Protein AF-A0A484HIN2-F1 (afdb_monomer_lite)

Foldseek 3Di:
DQFDPVNQVVVLVVCPPVLPQWDWDDDPDGTDTDHDDDPPCVPQPCNVVVVVVPCPDDPDPDPPPDD

Radius of gyration: 20.89 Å; chains: 1; bounding box: 37×36×54 Å

Structure (mmCIF, N/CA/C/O backbone):
data_AF-A0A484HIN2-F1
#
_entry.id   AF-A0A484HIN2-F1
#
loop_
_atom_site.group_PDB
_atom_site.id
_atom_site.type_symbol
_atom_site.label_atom_id
_atom_site.label_alt_id
_atom_site.label_comp_id
_atom_site.label_asym_id
_atom_site.label_entity_id
_atom_site.label_seq_id
_atom_site.pdbx_PDB_ins_code
_atom_site.Cartn_x
_atom_site.Cartn_y
_atom_site.Cartn_z
_atom_site.occupancy
_atom_site.B_iso_or_equiv
_atom_site.auth_seq_id
_atom_site.auth_comp_id
_atom_site.auth_asym_id
_atom_site.auth_atom_id
_atom_site.pdbx_PDB_model_num
ATOM 1 N N . MET A 1 1 ? -17.857 8.813 12.612 1.00 50.53 1 MET A N 1
ATOM 2 C CA . MET A 1 1 ? -17.169 9.528 11.513 1.00 50.53 1 MET A CA 1
ATOM 3 C C . MET A 1 1 ? -16.682 8.511 10.496 1.00 50.53 1 MET A C 1
ATOM 5 O O . MET A 1 1 ? -16.016 7.554 10.876 1.00 50.53 1 MET A O 1
ATOM 9 N N . VAL A 1 2 ? -17.063 8.671 9.231 1.00 57.34 2 VAL A N 1
ATOM 10 C CA . VAL A 1 2 ? -16.634 7.795 8.132 1.00 57.34 2 VAL A CA 1
ATOM 11 C C . VAL A 1 2 ? -15.217 8.236 7.744 1.00 57.34 2 VAL A C 1
ATOM 13 O O . VAL A 1 2 ? -15.044 9.383 7.355 1.00 57.34 2 VAL A O 1
ATOM 16 N N . GLY A 1 3 ? -14.198 7.391 7.947 1.00 63.88 3 GLY A N 1
ATOM 17 C CA . GLY A 1 3 ? -12.789 7.730 7.647 1.00 63.88 3 GLY A CA 1
ATOM 18 C C . GLY A 1 3 ? -11.816 7.775 8.836 1.00 63.88 3 GLY A C 1
ATOM 19 O O . GLY A 1 3 ? -10.657 8.143 8.664 1.00 63.88 3 GLY A O 1
ATOM 20 N N . GLY A 1 4 ? -12.255 7.389 10.039 1.00 83.06 4 GLY A N 1
ATOM 21 C CA . GLY A 1 4 ? -11.355 7.217 11.187 1.00 83.06 4 GLY A CA 1
ATOM 22 C C . GLY A 1 4 ? -10.425 6.001 11.055 1.00 83.06 4 GLY A C 1
ATOM 23 O O . GLY A 1 4 ? -10.611 5.144 10.189 1.00 83.06 4 GLY A O 1
ATOM 24 N N . LYS A 1 5 ? -9.452 5.884 11.964 1.00 87.44 5 LYS A N 1
ATOM 25 C CA . LYS A 1 5 ? -8.464 4.789 11.979 1.00 87.44 5 LYS A CA 1
ATOM 26 C C . LYS A 1 5 ? -9.113 3.404 11.945 1.00 87.44 5 LYS A C 1
ATOM 28 O O . LYS A 1 5 ? -8.778 2.592 11.091 1.00 87.44 5 LYS A O 1
ATOM 33 N N . GLU A 1 6 ? -10.114 3.175 12.792 1.00 89.31 6 GLU A N 1
ATOM 34 C CA . GLU A 1 6 ? -10.848 1.902 12.850 1.00 89.31 6 GLU A CA 1
ATOM 35 C C . GLU A 1 6 ? -11.583 1.557 11.548 1.00 89.31 6 GLU A C 1
ATOM 37 O O . GLU A 1 6 ? -11.863 0.390 11.261 1.00 89.31 6 GLU A O 1
ATOM 42 N N . PHE A 1 7 ? -11.975 2.569 10.770 1.00 89.94 7 PHE A N 1
ATOM 43 C CA . PHE A 1 7 ? -12.574 2.348 9.460 1.00 89.94 7 PHE A CA 1
ATOM 44 C C . PHE A 1 7 ? -11.504 1.872 8.475 1.00 89.94 7 PHE A C 1
ATOM 46 O O . PHE A 1 7 ? -11.704 0.853 7.816 1.00 89.94 7 PHE A O 1
ATOM 53 N N . ALA A 1 8 ? -10.347 2.539 8.435 1.00 89.94 8 ALA A N 1
ATOM 54 C CA . ALA A 1 8 ? -9.217 2.127 7.605 1.00 89.94 8 ALA A CA 1
ATOM 55 C C . ALA A 1 8 ? -8.705 0.721 7.977 1.00 89.94 8 ALA A C 1
ATOM 57 O O . ALA A 1 8 ? -8.424 -0.085 7.092 1.00 89.94 8 ALA A O 1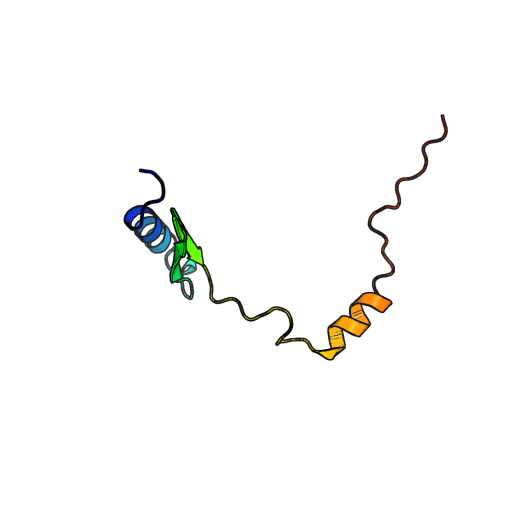
ATOM 58 N N . GLU A 1 9 ? -8.660 0.379 9.266 1.00 91.94 9 GLU A N 1
ATOM 59 C CA . GLU A 1 9 ? -8.291 -0.961 9.745 1.00 91.94 9 GLU A CA 1
ATOM 60 C C . GLU A 1 9 ? -9.294 -2.026 9.302 1.00 91.94 9 GLU A C 1
ATOM 62 O O . GLU A 1 9 ? -8.895 -3.053 8.748 1.00 91.94 9 GLU A O 1
ATOM 67 N N . ARG A 1 10 ? -10.600 -1.764 9.444 1.00 93.44 10 ARG A N 1
ATOM 68 C CA . ARG A 1 10 ? -11.644 -2.673 8.940 1.00 93.44 10 ARG A CA 1
ATOM 69 C C . ARG A 1 10 ? -11.578 -2.859 7.431 1.00 93.44 10 ARG A C 1
ATOM 71 O O . ARG A 1 10 ? -11.747 -3.979 6.956 1.00 93.44 10 ARG A O 1
ATOM 78 N N . VAL A 1 11 ? -11.352 -1.788 6.671 1.00 92.94 11 VAL A N 1
ATOM 79 C CA . VAL A 1 11 ? -11.214 -1.869 5.209 1.00 92.94 11 VAL A CA 1
ATOM 80 C C . VAL A 1 11 ? -9.975 -2.682 4.839 1.00 92.94 11 VAL A C 1
ATOM 82 O O . VAL A 1 11 ? -10.073 -3.587 4.012 1.00 92.94 11 VAL A O 1
ATOM 85 N N . LYS A 1 12 ? -8.833 -2.438 5.491 1.00 91.75 12 LYS A N 1
ATOM 86 C CA . LYS A 1 12 ? -7.603 -3.208 5.273 1.00 91.75 12 LYS A CA 1
ATOM 87 C C . LYS A 1 12 ? -7.795 -4.692 5.592 1.00 91.75 12 LYS A C 1
ATOM 89 O O . LYS A 1 12 ? -7.365 -5.535 4.812 1.00 91.75 12 LYS A O 1
ATOM 94 N N . PHE A 1 13 ? -8.484 -5.011 6.686 1.00 93.38 13 PHE A N 1
ATOM 95 C CA . PHE A 1 13 ? -8.819 -6.390 7.044 1.00 93.38 13 PHE A CA 1
ATOM 96 C C . PHE A 1 13 ? -9.702 -7.057 5.980 1.00 93.38 13 PHE A C 1
ATOM 98 O O . PHE A 1 13 ? -9.391 -8.152 5.520 1.00 93.38 13 PHE A O 1
ATOM 105 N N . LYS A 1 14 ? -10.754 -6.369 5.513 1.00 95.19 14 LYS A N 1
ATOM 106 C CA . LYS A 1 14 ? -11.644 -6.867 4.446 1.00 95.19 14 LYS A CA 1
ATOM 107 C C . LYS A 1 14 ? -10.935 -7.067 3.104 1.00 95.19 14 LYS A C 1
ATOM 109 O O . LYS A 1 14 ? -11.342 -7.928 2.332 1.00 95.19 14 LYS A O 1
ATOM 114 N N . LEU A 1 15 ? -9.888 -6.292 2.819 1.00 93.56 15 LEU A N 1
ATOM 115 C CA . LEU A 1 15 ? -9.064 -6.460 1.617 1.00 93.56 15 LEU A CA 1
ATOM 116 C C . LEU A 1 15 ? -8.210 -7.740 1.656 1.00 93.56 15 LEU A C 1
ATOM 118 O O . LEU A 1 15 ? -7.793 -8.217 0.597 1.00 93.56 15 LEU A O 1
ATOM 122 N N . GLY A 1 16 ? -7.960 -8.307 2.842 1.00 92.69 16 GLY A N 1
ATOM 123 C CA . GLY A 1 16 ? -7.247 -9.572 3.015 1.00 92.69 16 GLY A CA 1
ATOM 124 C C . GLY A 1 16 ? -5.896 -9.583 2.297 1.00 92.69 16 GLY A C 1
ATOM 125 O O . GLY A 1 16 ? -5.087 -8.667 2.451 1.00 92.69 16 GLY A O 1
ATOM 126 N N . ALA A 1 17 ? -5.673 -10.593 1.451 1.00 93.19 17 ALA A N 1
ATOM 127 C CA . ALA A 1 17 ? -4.433 -10.740 0.687 1.00 93.19 17 ALA A CA 1
ATOM 128 C C . ALA A 1 17 ? -4.125 -9.541 -0.234 1.00 93.19 17 ALA A C 1
ATOM 130 O O . ALA A 1 17 ? -2.961 -9.223 -0.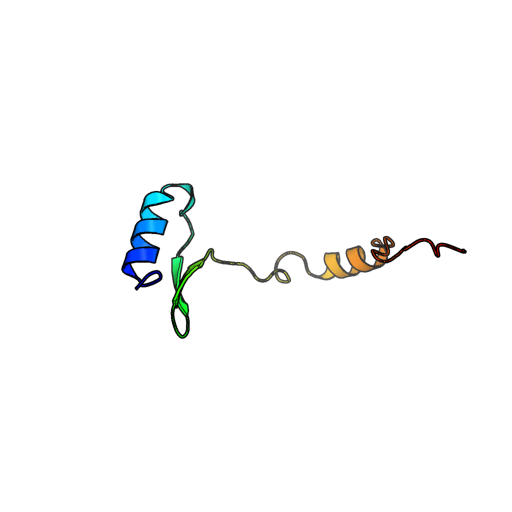456 1.00 93.19 17 ALA A O 1
ATOM 131 N N . LYS A 1 18 ? -5.142 -8.810 -0.720 1.00 89.00 18 LYS A N 1
ATOM 132 C CA . LYS A 1 18 ? -4.936 -7.607 -1.551 1.00 89.00 18 LYS A CA 1
ATOM 133 C C . LYS A 1 18 ? -4.365 -6.427 -0.760 1.00 89.00 18 LYS A C 1
ATOM 135 O O . LYS A 1 18 ? -3.979 -5.433 -1.363 1.00 89.00 18 LYS A O 1
ATOM 140 N N . ALA A 1 19 ? -4.367 -6.489 0.570 1.00 90.62 19 ALA A N 1
ATOM 141 C CA . ALA A 1 19 ? -3.827 -5.449 1.442 1.00 90.62 19 ALA A CA 1
ATOM 142 C C . ALA A 1 19 ? -2.390 -5.734 1.912 1.00 90.62 19 ALA A C 1
ATOM 144 O O . ALA A 1 19 ? -1.821 -4.908 2.630 1.00 90.62 19 ALA A O 1
ATOM 145 N N . ILE A 1 20 ? -1.807 -6.880 1.538 1.00 89.06 20 ILE A N 1
ATOM 146 C CA . ILE A 1 20 ? -0.410 -7.212 1.843 1.00 89.06 20 ILE A CA 1
ATOM 147 C C . ILE A 1 20 ? 0.499 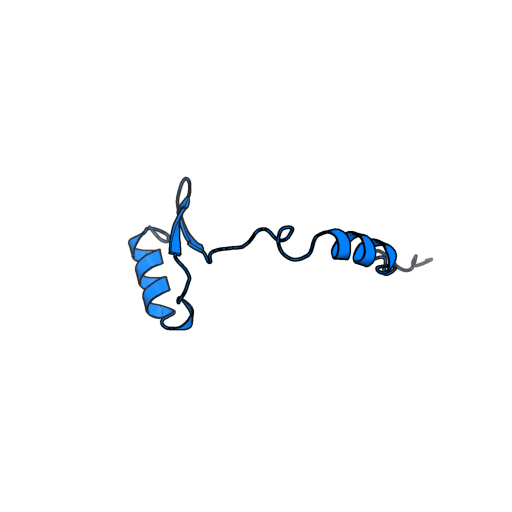-6.121 1.258 1.00 89.06 20 ILE A C 1
ATOM 149 O O . ILE A 1 20 ? 0.247 -5.620 0.168 1.00 89.06 20 ILE A O 1
ATOM 153 N N . GLY A 1 21 ? 1.506 -5.693 2.023 1.00 87.88 21 GLY A N 1
ATOM 154 C CA . GLY A 1 21 ? 2.407 -4.595 1.644 1.00 87.88 21 GLY A CA 1
ATOM 155 C C . GLY A 1 21 ? 1.847 -3.185 1.872 1.00 87.88 21 GLY A C 1
ATOM 156 O O . GLY A 1 21 ? 2.609 -2.223 1.913 1.00 87.88 21 GLY A O 1
ATOM 157 N N . ARG A 1 22 ? 0.538 -3.032 2.116 1.00 91.19 22 ARG A N 1
ATOM 158 C CA . ARG A 1 22 ? -0.074 -1.721 2.375 1.00 91.19 22 ARG A CA 1
ATOM 159 C C . ARG A 1 22 ? -0.054 -1.372 3.860 1.00 91.19 22 ARG A C 1
ATOM 161 O O . ARG A 1 22 ? -0.341 -2.212 4.716 1.00 91.19 22 ARG A O 1
ATOM 168 N N . LYS A 1 23 ? 0.242 -0.121 4.196 1.00 91.50 23 LYS A N 1
ATOM 169 C CA . LYS A 1 23 ? 0.290 0.441 5.554 1.00 91.50 23 LYS A CA 1
ATOM 170 C C . LYS A 1 23 ? -0.826 1.473 5.727 1.00 91.50 23 LYS A C 1
ATOM 172 O O . LYS A 1 23 ? -1.280 2.078 4.760 1.00 91.50 23 LYS A O 1
ATOM 177 N N . ILE A 1 24 ? -1.299 1.637 6.962 1.00 91.06 24 ILE A N 1
ATOM 178 C CA . ILE A 1 24 ? -2.236 2.714 7.295 1.00 91.06 24 ILE A CA 1
ATOM 179 C C . ILE A 1 24 ? -1.400 3.930 7.668 1.00 91.06 24 ILE A C 1
ATOM 181 O O . ILE A 1 24 ? -0.562 3.839 8.563 1.00 91.06 24 ILE A O 1
ATOM 185 N N . VAL A 1 25 ? -1.626 5.042 6.982 1.00 90.81 25 VAL A N 1
ATOM 186 C CA . VAL A 1 25 ? -0.898 6.295 7.176 1.00 90.81 25 VAL A CA 1
ATOM 187 C C . VAL A 1 25 ? -1.878 7.351 7.663 1.00 90.81 25 VAL A C 1
ATOM 189 O O . VAL A 1 25 ? -2.960 7.511 7.095 1.00 90.81 25 VAL A O 1
ATOM 192 N N . ALA A 1 26 ? -1.506 8.054 8.731 1.00 88.62 26 ALA A N 1
ATOM 193 C CA . ALA A 1 26 ? -2.239 9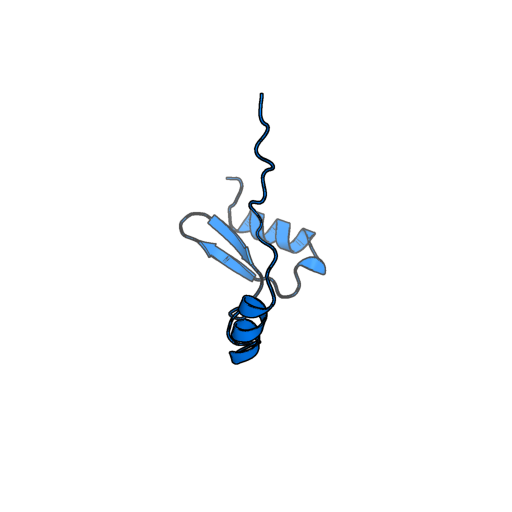.223 9.191 1.00 88.62 26 ALA A CA 1
ATOM 194 C C . ALA A 1 26 ? -1.843 10.435 8.336 1.00 88.62 26 ALA A C 1
ATOM 196 O O . ALA A 1 26 ? -0.661 10.748 8.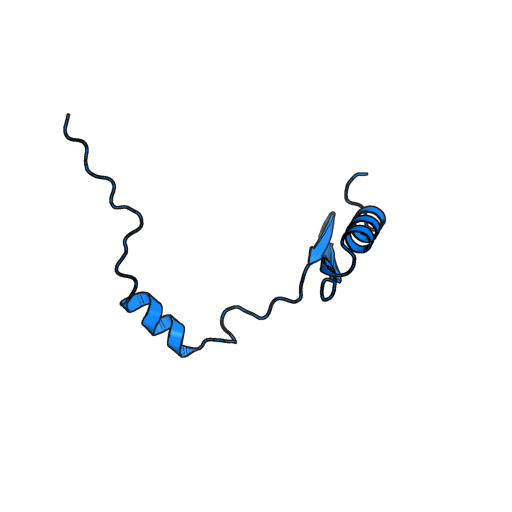201 1.00 88.62 26 ALA A O 1
ATOM 197 N N . ASN A 1 27 ? -2.836 11.108 7.770 1.00 82.75 27 ASN A N 1
ATOM 198 C CA . ASN A 1 27 ? -2.710 12.395 7.095 1.00 82.75 27 ASN A CA 1
ATOM 199 C C . ASN A 1 27 ? -3.460 13.456 7.922 1.00 82.75 27 ASN A C 1
ATOM 201 O O . ASN A 1 27 ? -4.189 13.099 8.847 1.00 82.75 27 ASN A O 1
ATOM 205 N N . LYS A 1 28 ? -3.295 14.749 7.605 1.00 81.69 28 LYS A N 1
ATOM 206 C CA . LYS A 1 28 ? -3.752 15.901 8.412 1.00 81.69 28 LYS A CA 1
ATOM 207 C C . LYS A 1 28 ? -5.100 15.689 9.114 1.00 81.69 28 LYS A C 1
ATOM 209 O O . LYS A 1 28 ? -5.184 15.968 10.301 1.00 81.69 28 LYS A O 1
ATOM 214 N N . ASN A 1 29 ? -6.104 15.157 8.408 1.00 81.62 29 ASN A N 1
ATOM 215 C CA . ASN A 1 29 ? -7.448 14.912 8.945 1.00 81.62 29 ASN A CA 1
ATOM 216 C C . ASN A 1 29 ? -8.009 13.506 8.628 1.00 81.62 29 ASN A C 1
ATOM 218 O O . ASN A 1 29 ? -9.218 13.297 8.733 1.00 81.62 29 ASN A O 1
ATOM 222 N N . SER A 1 30 ? -7.192 12.548 8.180 1.00 84.31 30 SER A N 1
ATOM 223 C CA . SER A 1 30 ? -7.693 11.264 7.656 1.00 84.31 30 SER A CA 1
ATOM 224 C C . SER A 1 30 ? -6.712 10.105 7.831 1.00 84.31 30 SER A C 1
ATOM 226 O O . SER A 1 30 ? -5.529 10.298 8.103 1.00 84.31 30 SER A O 1
ATOM 228 N N . PHE A 1 31 ? -7.220 8.883 7.658 1.00 88.88 31 PHE A N 1
ATOM 229 C CA . PHE A 1 31 ? -6.413 7.668 7.577 1.00 88.88 31 PHE A CA 1
ATOM 230 C C . PHE A 1 31 ? -6.513 7.070 6.178 1.00 88.88 31 PHE A C 1
ATOM 232 O O . PHE A 1 31 ? -7.609 6.829 5.670 1.00 88.88 31 PHE A O 1
ATOM 239 N N . GLU A 1 32 ? -5.364 6.803 5.571 1.00 90.19 32 GLU A N 1
ATOM 240 C CA . GLU A 1 32 ? -5.254 6.264 4.217 1.00 90.19 32 GLU A CA 1
ATOM 241 C C . GLU A 1 32 ? -4.561 4.899 4.244 1.00 90.19 32 GLU A C 1
ATOM 243 O O . GLU A 1 32 ? -3.665 4.666 5.053 1.00 90.19 32 GLU A O 1
ATOM 248 N N . ILE A 1 33 ? -4.952 3.994 3.345 1.00 90.69 33 ILE A N 1
ATOM 249 C CA . ILE A 1 33 ? -4.250 2.726 3.112 1.00 90.69 33 ILE A CA 1
ATOM 250 C C . ILE A 1 33 ? -3.332 2.942 1.908 1.00 90.69 33 ILE A C 1
ATOM 252 O O . ILE A 1 33 ? -3.823 3.070 0.789 1.00 90.69 33 ILE A O 1
ATOM 256 N N . ARG A 1 34 ? -2.016 2.992 2.128 1.00 89.69 34 ARG A N 1
ATOM 257 C CA . ARG A 1 34 ? -1.016 3.229 1.075 1.00 89.69 34 ARG A CA 1
ATOM 258 C C . ARG A 1 34 ? -0.031 2.085 0.958 1.00 89.69 34 ARG A C 1
ATOM 260 O O . ARG A 1 34 ? 0.296 1.435 1.944 1.00 89.69 34 ARG A O 1
ATOM 267 N N . GLU A 1 35 ? 0.443 1.860 -0.253 1.00 88.81 35 GLU A N 1
ATOM 268 C CA . GLU A 1 35 ? 1.577 0.988 -0.534 1.00 88.81 35 GLU A CA 1
ATOM 269 C C . GLU A 1 35 ? 2.875 1.794 -0.457 1.00 88.81 35 GLU A C 1
ATOM 271 O O . GLU A 1 35 ? 2.861 3.015 -0.631 1.00 88.81 35 GLU A O 1
ATOM 276 N N . GLU A 1 36 ? 3.980 1.126 -0.147 1.00 81.12 36 GLU A N 1
ATOM 277 C CA . GLU A 1 36 ? 5.298 1.747 -0.203 1.00 81.12 36 GLU A CA 1
ATOM 278 C C . GLU A 1 36 ? 5.643 1.990 -1.673 1.00 81.12 36 GLU A C 1
ATOM 280 O O . GLU A 1 36 ? 5.758 1.050 -2.456 1.00 81.12 36 GLU A O 1
ATOM 285 N N . GLN A 1 37 ? 5.692 3.261 -2.067 1.00 74.69 37 GLN A N 1
ATOM 286 C CA . GLN A 1 37 ? 5.962 3.650 -3.442 1.00 74.69 37 GLN A CA 1
ATOM 287 C C . GLN A 1 37 ? 7.426 4.058 -3.555 1.00 74.69 37 GLN A C 1
ATOM 289 O O . GLN A 1 37 ? 7.828 5.082 -3.003 1.00 74.69 37 GLN A O 1
ATOM 294 N N . GLU A 1 38 ? 8.200 3.277 -4.303 1.00 70.75 38 GLU A N 1
ATOM 295 C CA . GLU A 1 38 ? 9.517 3.709 -4.760 1.00 70.75 38 GLU A CA 1
ATOM 296 C C . GLU A 1 38 ? 9.365 4.964 -5.632 1.00 70.75 38 GLU A C 1
ATOM 298 O O . GLU A 1 38 ? 8.442 5.029 -6.460 1.00 70.75 38 GLU A O 1
ATOM 303 N N . PRO A 1 39 ? 10.240 5.974 -5.472 1.00 69.25 39 PRO A N 1
ATOM 304 C CA . PRO A 1 39 ? 10.252 7.119 -6.363 1.00 69.25 39 PRO A CA 1
ATOM 305 C C . PRO A 1 39 ? 10.303 6.644 -7.816 1.00 69.25 39 PRO A C 1
ATOM 307 O O . PRO A 1 39 ? 11.097 5.787 -8.197 1.00 69.25 39 PRO A O 1
ATOM 310 N N . TYR A 1 40 ? 9.450 7.220 -8.659 1.00 59.28 40 TYR A N 1
ATOM 311 C CA . TYR A 1 40 ? 9.356 6.824 -10.065 1.00 59.28 40 TYR A CA 1
ATOM 312 C C . TYR A 1 40 ? 10.694 7.000 -10.813 1.00 59.28 40 TYR A C 1
ATOM 314 O O . TYR A 1 40 ? 10.903 6.399 -11.867 1.00 59.28 40 TYR A O 1
ATOM 322 N N . ASP A 1 41 ? 11.597 7.824 -10.283 1.00 58.53 41 ASP A N 1
ATOM 323 C CA . ASP A 1 41 ? 12.864 8.195 -10.910 1.00 58.53 41 ASP A CA 1
ATOM 324 C C . ASP A 1 41 ? 14.059 7.343 -10.470 1.00 58.53 41 ASP A C 1
ATOM 326 O O . ASP A 1 41 ? 15.048 7.287 -11.197 1.00 58.53 41 ASP A O 1
ATOM 330 N N . THR A 1 42 ? 13.981 6.626 -9.345 1.00 60.16 42 THR A N 1
ATOM 331 C CA . THR A 1 42 ? 15.091 5.776 -8.875 1.00 60.16 42 THR A CA 1
ATOM 332 C C . THR A 1 42 ? 15.254 4.494 -9.690 1.00 60.16 42 THR A C 1
ATOM 334 O O . THR A 1 42 ? 16.338 3.920 -9.691 1.00 60.16 42 THR A O 1
ATOM 337 N N . VAL A 1 43 ? 14.222 4.056 -10.422 1.00 56.41 43 VAL A N 1
ATOM 338 C CA . VAL A 1 43 ? 14.229 2.767 -11.142 1.00 56.41 43 VAL A CA 1
ATOM 339 C C . VAL A 1 43 ? 14.701 2.883 -12.601 1.00 56.41 43 VAL A C 1
ATOM 341 O O . VAL A 1 43 ? 15.153 1.895 -13.166 1.00 56.41 43 VAL A O 1
ATOM 344 N N . LEU A 1 44 ? 14.627 4.065 -13.230 1.00 55.00 44 LEU A N 1
ATOM 345 C CA . LEU A 1 44 ? 14.755 4.200 -14.698 1.00 55.00 44 LEU A CA 1
ATOM 346 C C . LEU A 1 44 ? 15.615 5.385 -15.177 1.00 55.00 44 LEU A C 1
ATOM 348 O O . LEU A 1 44 ? 15.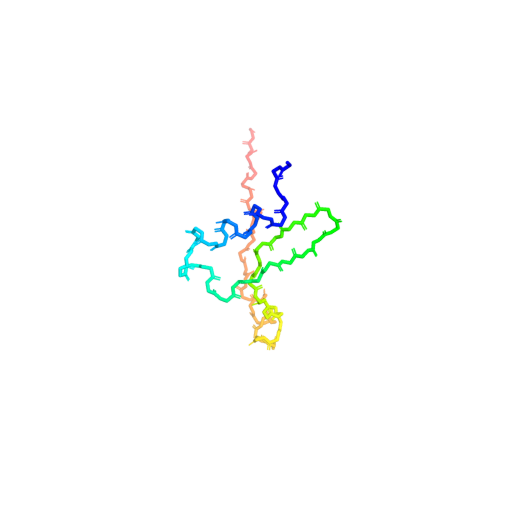362 5.897 -16.265 1.00 55.00 44 LEU A O 1
ATOM 352 N N . GLY A 1 45 ? 16.603 5.820 -14.383 1.00 64.38 45 GLY A N 1
ATOM 353 C CA . GLY A 1 45 ? 17.574 6.900 -14.663 1.00 64.38 45 GLY A CA 1
ATOM 354 C C . GLY A 1 45 ? 17.517 7.578 -16.051 1.00 64.38 45 GLY A C 1
ATOM 355 O O . GLY A 1 45 ? 16.578 8.305 -16.371 1.00 64.38 45 GLY A O 1
ATOM 356 N N . ALA A 1 46 ? 18.550 7.388 -16.880 1.00 56.66 46 ALA A N 1
ATOM 357 C CA . ALA A 1 46 ? 18.673 8.022 -18.201 1.00 56.66 46 ALA A CA 1
ATOM 358 C C . ALA A 1 46 ? 17.692 7.482 -19.268 1.00 56.66 46 ALA A C 1
ATOM 360 O O . ALA A 1 46 ? 17.556 8.076 -20.338 1.00 56.66 46 ALA A O 1
ATOM 361 N N . GLU A 1 47 ? 16.984 6.380 -19.002 1.00 55.34 47 GLU A N 1
ATOM 362 C CA . GLU A 1 47 ? 16.105 5.725 -19.982 1.00 55.34 47 GLU A CA 1
ATOM 363 C C . GLU A 1 47 ? 14.826 6.530 -20.256 1.00 55.34 47 GLU A C 1
ATOM 365 O O . GLU A 1 47 ? 14.327 6.553 -21.385 1.00 55.34 47 GLU A O 1
ATOM 370 N N . LYS A 1 48 ? 14.335 7.299 -19.273 1.00 54.50 48 LYS A N 1
ATOM 371 C CA . LYS A 1 48 ? 13.215 8.235 -19.490 1.00 54.50 48 LYS A CA 1
ATOM 372 C C . LYS A 1 48 ? 13.553 9.415 -20.391 1.00 54.50 48 LYS A C 1
ATOM 374 O O . LYS A 1 48 ? 12.665 9.889 -21.101 1.00 54.50 48 LYS A O 1
ATOM 379 N N . ALA A 1 49 ? 14.807 9.872 -20.412 1.00 55.34 49 ALA A N 1
ATOM 380 C CA . ALA A 1 49 ? 15.225 10.930 -21.336 1.00 55.34 49 ALA A CA 1
ATOM 381 C C . ALA A 1 49 ? 15.034 10.497 -22.801 1.00 55.34 49 ALA A C 1
ATOM 383 O O . ALA A 1 49 ? 14.768 11.325 -23.667 1.00 55.34 49 ALA A O 1
ATOM 384 N N . PHE A 1 50 ? 15.102 9.189 -23.065 1.00 53.03 50 PHE A N 1
ATOM 385 C CA . PHE A 1 50 ? 14.886 8.603 -24.386 1.00 53.03 50 PHE A CA 1
ATOM 386 C C . PHE A 1 50 ? 13.406 8.329 -24.707 1.00 53.03 50 PHE A C 1
ATOM 388 O O . PHE A 1 50 ? 13.021 8.279 -25.876 1.00 53.03 50 PHE A O 1
ATOM 395 N N . LEU A 1 51 ? 12.552 8.161 -23.690 1.00 57.00 51 LEU A N 1
ATOM 396 C CA . LEU A 1 51 ? 11.104 8.033 -23.887 1.00 57.00 51 LEU A CA 1
ATOM 397 C C . LEU A 1 51 ? 10.473 9.359 -24.334 1.00 57.00 51 LEU A C 1
ATOM 399 O O . LEU A 1 51 ? 9.534 9.336 -25.129 1.00 57.00 51 LEU A O 1
ATOM 403 N N . SER A 1 52 ? 10.997 10.506 -23.884 1.00 57.44 52 SER A N 1
ATOM 404 C CA . SER A 1 52 ? 10.480 11.818 -24.303 1.00 57.44 52 SER A CA 1
ATOM 405 C C . SER A 1 52 ? 10.732 12.097 -25.789 1.00 57.44 52 SER A C 1
ATOM 407 O O . SER A 1 52 ? 9.851 12.626 -26.461 1.00 57.44 52 SER A O 1
ATOM 409 N N . SER A 1 53 ? 11.883 11.682 -26.329 1.00 57.25 53 SER A N 1
ATOM 410 C CA . SER A 1 53 ? 12.236 11.901 -27.738 1.00 57.25 53 SER A CA 1
ATOM 411 C C . SER A 1 53 ? 11.504 10.963 -28.703 1.00 57.25 53 SER A C 1
ATOM 413 O O . SER A 1 53 ? 11.304 11.321 -29.862 1.00 57.25 53 SER A O 1
ATOM 415 N N . LYS A 1 54 ? 11.062 9.783 -28.240 1.00 56.16 54 LYS A N 1
ATOM 416 C CA . LYS A 1 54 ? 10.253 8.838 -29.035 1.00 56.16 54 LYS A CA 1
ATOM 417 C C . LYS A 1 54 ? 8.744 9.042 -28.915 1.00 56.16 54 LYS A C 1
ATOM 419 O O . LYS A 1 54 ? 8.002 8.524 -29.749 1.00 56.16 54 LYS A O 1
ATOM 424 N N . ASN A 1 55 ? 8.266 9.775 -27.912 1.00 55.94 55 ASN A N 1
ATOM 425 C CA . ASN A 1 55 ? 6.842 10.048 -27.756 1.00 55.94 55 ASN A CA 1
ATOM 426 C C . ASN A 1 55 ? 6.412 11.227 -28.646 1.00 55.94 55 ASN A C 1
ATOM 428 O O . ASN A 1 55 ? 6.136 12.323 -28.172 1.00 55.94 55 ASN A O 1
ATOM 432 N N . MET A 1 56 ? 6.373 10.995 -29.961 1.00 59.56 56 MET A N 1
ATOM 433 C CA . MET A 1 56 ? 5.893 11.973 -30.951 1.00 59.56 56 MET A CA 1
ATOM 434 C C . MET A 1 56 ? 4.356 12.080 -30.988 1.00 59.56 56 MET A C 1
ATOM 436 O O . MET A 1 56 ? 3.805 12.818 -31.805 1.00 59.56 56 MET A O 1
ATOM 440 N N . TYR A 1 57 ? 3.648 11.342 -30.127 1.00 61.19 57 TYR A N 1
ATOM 441 C CA . TYR A 1 57 ? 2.193 11.380 -30.055 1.00 61.19 57 TYR A CA 1
ATOM 442 C C . TYR A 1 57 ? 1.740 12.604 -29.259 1.00 61.19 57 TYR A C 1
ATOM 444 O O . TYR A 1 57 ? 1.773 12.645 -28.030 1.00 61.19 57 TYR A O 1
ATOM 452 N N . LEU A 1 58 ? 1.308 13.627 -29.992 1.00 63.81 58 LEU A N 1
ATOM 453 C CA . LEU A 1 58 ? 0.655 14.801 -29.431 1.00 63.81 58 LEU A CA 1
ATOM 454 C C . LEU A 1 58 ? -0.776 14.426 -29.018 1.00 63.81 58 LEU A C 1
ATOM 456 O O . LEU A 1 58 ? -1.599 14.083 -29.860 1.00 63.81 58 LEU A O 1
ATOM 460 N N . TRP A 1 59 ? -1.102 14.551 -27.731 1.00 63.28 59 TRP A N 1
ATOM 461 C CA . TRP A 1 59 ? -2.448 14.282 -27.196 1.00 63.28 59 TRP A CA 1
ATOM 462 C C . TRP A 1 59 ? -3.508 15.336 -27.585 1.00 63.28 59 TRP A C 1
ATOM 464 O O . TRP A 1 59 ? -4.663 15.206 -27.201 1.00 63.28 59 TRP A O 1
ATOM 474 N N . ASN A 1 60 ? -3.135 16.364 -28.359 1.00 61.28 60 ASN A N 1
ATOM 475 C CA . ASN A 1 60 ? -3.980 17.515 -28.705 1.00 61.28 60 ASN A CA 1
ATOM 476 C C . ASN A 1 60 ? -4.121 17.734 -30.223 1.00 61.28 60 ASN A C 1
ATOM 478 O O . ASN A 1 60 ? -4.059 18.869 -30.696 1.00 61.28 60 ASN A O 1
ATOM 482 N N . VAL A 1 61 ? -4.323 16.677 -31.013 1.00 62.72 61 VAL A N 1
ATOM 483 C CA . VAL A 1 61 ? -4.725 16.840 -32.422 1.00 62.72 61 VAL A CA 1
ATOM 484 C C . VAL A 1 61 ? -6.253 16.858 -32.502 1.00 62.72 61 VAL A C 1
ATOM 486 O O . VAL A 1 61 ? -6.881 15.868 -32.859 1.00 62.72 61 VAL A O 1
ATOM 489 N N . TYR A 1 62 ? -6.873 17.981 -32.134 1.00 64.88 62 TYR A N 1
ATOM 490 C CA . TYR A 1 62 ? -8.279 18.206 -32.476 1.00 64.88 62 TYR A CA 1
ATOM 491 C C . TYR A 1 62 ? -8.342 18.631 -33.950 1.00 64.88 62 TYR A C 1
ATOM 493 O O . TYR A 1 62 ? -7.719 19.639 -34.301 1.00 64.88 62 TYR A O 1
ATOM 501 N N . PRO A 1 63 ? -9.050 17.908 -34.840 1.00 61.59 63 PRO A N 1
ATOM 502 C CA . PRO A 1 63 ? -9.263 18.398 -36.191 1.00 61.59 63 PRO A CA 1
ATOM 503 C C . PRO A 1 63 ? -10.040 19.713 -36.106 1.00 61.59 63 PRO A C 1
ATOM 505 O O . PRO A 1 63 ? -11.058 19.820 -35.421 1.00 61.59 63 PRO A O 1
ATOM 508 N N . LYS A 1 64 ? -9.519 20.745 -36.771 1.00 64.38 64 LYS A N 1
ATOM 509 C CA . LYS A 1 64 ? -10.182 22.041 -36.884 1.00 64.38 64 LYS A CA 1
ATOM 510 C C . LYS A 1 64 ? -11.443 21.832 -37.724 1.00 64.38 64 LYS A C 1
ATOM 512 O O . LYS A 1 64 ? -11.367 21.803 -38.949 1.00 64.38 64 LYS A O 1
ATOM 517 N N . ASN A 1 65 ? -12.585 21.639 -37.068 1.00 61.00 65 ASN A N 1
ATOM 518 C CA . ASN A 1 65 ? -13.874 21.591 -37.750 1.00 61.00 65 ASN A CA 1
ATOM 519 C C . ASN A 1 65 ? -14.090 22.951 -38.417 1.00 61.00 65 ASN A C 1
ATOM 521 O O . ASN A 1 65 ? -14.285 23.963 -37.745 1.00 61.00 65 ASN A O 1
ATOM 525 N N . THR A 1 66 ? -13.959 22.972 -39.739 1.00 55.03 66 THR A N 1
ATOM 526 C CA . THR A 1 66 ? -14.266 24.145 -40.554 1.00 55.03 66 THR A CA 1
ATOM 527 C C . THR A 1 66 ? -15.764 24.072 -40.833 1.00 55.03 66 THR A C 1
ATOM 529 O O . THR A 1 66 ? -16.220 23.060 -41.361 1.00 55.03 66 THR A O 1
ATOM 532 N N . ILE A 1 67 ? -16.506 25.078 -40.357 1.00 59.03 67 ILE A N 1
ATOM 533 C CA . ILE A 1 67 ? -17.945 25.274 -40.606 1.00 59.03 67 ILE A CA 1
ATOM 534 C C . ILE A 1 67 ? -18.142 25.690 -42.061 1.00 59.03 67 ILE A C 1
ATOM 536 O O . ILE A 1 67 ? -17.322 26.515 -42.528 1.00 59.03 67 ILE A O 1
#

Sequence (67 aa):
MVGGKEFAERVKFKLGAKAIGRKIVANKNSFEIREEQEPYDTVLGAEKAFLSSKNMYLWNVYPKNTI

pLDDT: mean 74.39, std 15.37, range [50.53, 95.19]

Organism: NCBI:txid218296

Secondary structure (DSSP, 8-state):
-TTSHHHHHHHHHHHGGGGTTEEEEEETTEEEEEE----TTTSSTTHHHHHHHH----TT-------